Protein AF-A0A969TXS7-F1 (afdb_monomer)

Structure (mmCIF, N/CA/C/O backbone):
data_AF-A0A969TXS7-F1
#
_entry.id   AF-A0A969TXS7-F1
#
loop_
_atom_site.group_PDB
_atom_site.id
_atom_site.type_symbol
_atom_site.label_atom_id
_atom_site.label_alt_id
_atom_site.label_comp_id
_atom_site.label_asym_id
_atom_site.label_entity_id
_atom_site.label_seq_id
_atom_site.pdbx_PDB_ins_code
_atom_site.Cartn_x
_atom_site.Cartn_y
_atom_site.Cartn_z
_atom_site.occupancy
_atom_site.B_iso_or_equiv
_atom_site.auth_seq_id
_atom_site.auth_comp_id
_atom_site.auth_asym_id
_atom_site.auth_atom_id
_atom_site.pdbx_PDB_model_num
ATOM 1 N N . MET A 1 1 ? 11.356 -17.784 -11.856 1.00 39.16 1 MET A N 1
ATOM 2 C CA . MET A 1 1 ? 10.760 -17.247 -10.612 1.00 39.16 1 MET A CA 1
ATOM 3 C C . MET A 1 1 ? 10.021 -15.968 -10.990 1.00 39.16 1 MET A C 1
ATOM 5 O O . MET A 1 1 ? 10.687 -15.017 -11.365 1.00 39.16 1 MET A O 1
ATOM 9 N N . GLY A 1 2 ? 8.686 -16.020 -11.072 1.00 45.75 2 GLY A N 1
ATOM 10 C CA . GLY A 1 2 ? 7.865 -15.091 -11.872 1.00 45.75 2 GLY A CA 1
ATOM 11 C C . GLY A 1 2 ? 7.547 -13.714 -11.252 1.00 45.75 2 GLY A C 1
ATOM 12 O O . GLY A 1 2 ? 7.809 -13.525 -10.060 1.00 45.75 2 GLY A O 1
ATOM 13 N N . PRO A 1 3 ? 6.992 -12.781 -12.059 1.00 45.31 3 PRO A N 1
ATOM 14 C CA . PRO A 1 3 ? 7.066 -11.321 -11.891 1.00 45.31 3 PRO A CA 1
ATOM 15 C C . PRO A 1 3 ? 5.910 -10.651 -11.108 1.00 45.31 3 PRO A C 1
ATOM 17 O O . PRO A 1 3 ? 5.874 -9.430 -11.024 1.00 45.31 3 PRO A O 1
ATOM 20 N N . ASP A 1 4 ? 5.026 -11.412 -10.463 1.00 58.12 4 ASP A N 1
ATOM 21 C CA . ASP A 1 4 ? 3.708 -10.945 -9.988 1.00 58.12 4 ASP A CA 1
ATOM 22 C C . ASP A 1 4 ? 3.524 -11.171 -8.468 1.00 58.12 4 ASP A C 1
ATOM 24 O O . ASP A 1 4 ? 3.137 -12.266 -8.058 1.00 58.12 4 ASP A O 1
ATOM 28 N N . LYS A 1 5 ? 3.895 -10.222 -7.578 1.00 73.06 5 LYS A N 1
ATOM 29 C CA . LYS A 1 5 ? 3.972 -10.526 -6.115 1.00 73.06 5 LYS A CA 1
ATOM 30 C C . LYS A 1 5 ? 3.305 -9.579 -5.110 1.00 73.06 5 LYS A C 1
ATOM 32 O O . LYS A 1 5 ? 3.125 -9.986 -3.967 1.00 73.06 5 LYS A O 1
ATOM 37 N N . GLY A 1 6 ? 2.938 -8.350 -5.469 1.00 85.69 6 GLY A N 1
ATOM 38 C CA . GLY A 1 6 ? 2.330 -7.399 -4.518 1.00 85.69 6 GLY A CA 1
ATOM 39 C C . GLY A 1 6 ? 0.868 -7.097 -4.824 1.00 85.69 6 GLY A C 1
ATOM 40 O O . GLY A 1 6 ? -0.011 -7.292 -3.985 1.00 85.69 6 GLY A O 1
ATOM 41 N N . LEU A 1 7 ? 0.615 -6.642 -6.050 1.00 89.06 7 LEU A N 1
ATOM 42 C CA . LEU A 1 7 ? -0.717 -6.240 -6.498 1.00 89.06 7 LEU A CA 1
ATOM 43 C C . LEU A 1 7 ? -1.672 -7.425 -6.618 1.00 89.06 7 LEU A C 1
ATOM 45 O O . LEU A 1 7 ? -2.817 -7.309 -6.196 1.00 89.06 7 LEU A O 1
ATOM 49 N N . ASP A 1 8 ? -1.208 -8.585 -7.081 1.00 90.31 8 ASP A N 1
ATOM 50 C CA . ASP A 1 8 ? -2.059 -9.778 -7.171 1.00 90.31 8 ASP A CA 1
ATOM 51 C C . ASP A 1 8 ? -2.503 -10.281 -5.802 1.00 90.31 8 ASP A C 1
ATOM 53 O O . ASP A 1 8 ? -3.636 -10.731 -5.647 1.00 90.31 8 ASP A O 1
ATOM 57 N N . PHE A 1 9 ? -1.651 -10.140 -4.783 1.00 90.62 9 PHE A N 1
ATOM 58 C CA . PHE A 1 9 ? -2.028 -10.444 -3.406 1.00 90.62 9 PHE A CA 1
ATOM 59 C C . PHE A 1 9 ? -3.136 -9.507 -2.918 1.00 90.62 9 PHE A C 1
ATOM 61 O O . PHE A 1 9 ? -4.132 -9.971 -2.364 1.00 90.62 9 PHE A O 1
ATOM 68 N N . ILE A 1 10 ? -2.992 -8.200 -3.159 1.00 91.75 10 ILE A N 1
ATOM 69 C CA . ILE A 1 10 ? -4.010 -7.205 -2.798 1.00 91.75 10 ILE A CA 1
ATOM 70 C C . ILE A 1 10 ? -5.312 -7.506 -3.544 1.00 91.75 10 ILE A C 1
ATOM 72 O O . ILE A 1 10 ? -6.370 -7.602 -2.925 1.00 91.75 10 ILE A O 1
ATOM 76 N N . ARG A 1 11 ? -5.233 -7.752 -4.854 1.00 91.75 11 ARG A N 1
ATOM 77 C CA . ARG A 1 11 ? -6.374 -8.099 -5.704 1.00 91.75 11 ARG A CA 1
ATOM 78 C C . ARG A 1 11 ? -7.090 -9.354 -5.204 1.00 91.75 11 ARG A C 1
ATOM 80 O O . ARG A 1 11 ? -8.309 -9.336 -5.065 1.00 91.75 11 ARG A O 1
ATOM 87 N N . ALA A 1 12 ? -6.351 -10.414 -4.879 1.00 92.44 12 ALA A N 1
ATOM 88 C CA . ALA A 1 12 ? -6.914 -11.649 -4.340 1.00 92.44 12 ALA A CA 1
ATOM 89 C C . ALA A 1 12 ? -7.538 -11.442 -2.950 1.00 92.44 12 ALA A C 1
ATOM 91 O O . ALA A 1 12 ? -8.615 -11.965 -2.672 1.00 92.44 12 ALA A O 1
ATOM 92 N N . ALA A 1 13 ? -6.902 -10.661 -2.074 1.00 92.44 13 ALA A N 1
ATOM 93 C CA . ALA A 1 13 ? -7.448 -10.352 -0.757 1.00 92.44 13 ALA A CA 1
ATOM 94 C C . ALA A 1 13 ? -8.765 -9.564 -0.862 1.00 92.44 13 ALA A C 1
ATOM 96 O O . ALA A 1 13 ? -9.736 -9.906 -0.186 1.00 92.44 13 ALA A O 1
ATOM 97 N N . LEU A 1 14 ? -8.819 -8.555 -1.736 1.00 91.75 14 LEU A N 1
ATOM 98 C CA . LEU A 1 14 ? -10.028 -7.771 -1.997 1.00 91.75 14 LEU A CA 1
ATOM 99 C C . LEU A 1 14 ? -11.137 -8.628 -2.620 1.00 91.75 14 LEU A C 1
ATOM 101 O O . LEU A 1 14 ? -12.281 -8.555 -2.175 1.00 91.75 14 LEU A O 1
ATOM 105 N N . ALA A 1 15 ? -10.803 -9.489 -3.586 1.00 92.44 15 ALA A N 1
ATOM 106 C CA . ALA A 1 15 ? -11.756 -10.422 -4.192 1.00 92.44 15 ALA A CA 1
ATOM 107 C C . ALA A 1 15 ? -12.363 -11.398 -3.166 1.00 92.44 15 ALA A C 1
ATOM 109 O O . ALA A 1 15 ? -13.527 -11.770 -3.284 1.00 92.44 15 ALA A O 1
ATOM 110 N N . ASN A 1 16 ? -11.609 -11.752 -2.120 1.00 94.56 16 ASN A N 1
ATOM 111 C CA . ASN A 1 16 ? -12.080 -12.560 -0.991 1.00 94.56 16 ASN A CA 1
ATOM 112 C C . ASN A 1 16 ? -12.831 -11.747 0.087 1.00 94.56 16 ASN A C 1
ATOM 114 O O . ASN A 1 16 ? -13.108 -12.261 1.170 1.00 94.56 16 ASN A O 1
ATOM 118 N N . GLY A 1 17 ? -13.157 -10.478 -0.177 1.00 93.81 17 GLY A N 1
ATOM 119 C CA . GLY A 1 17 ? -13.925 -9.629 0.734 1.00 93.81 17 GLY A CA 1
ATOM 120 C C . GLY A 1 17 ? -13.117 -9.043 1.894 1.00 93.81 17 GLY A C 1
ATOM 121 O O . GLY A 1 17 ? -13.708 -8.567 2.867 1.00 93.81 17 GLY A O 1
ATOM 122 N N . SER A 1 18 ? -11.781 -9.062 1.818 1.00 92.81 18 SER A N 1
ATOM 123 C CA . SER A 1 18 ? -10.938 -8.421 2.827 1.00 92.81 18 SER A CA 1
ATOM 124 C C . SER A 1 18 ? -11.241 -6.928 2.924 1.00 92.81 18 SER A C 1
ATOM 126 O O . SER A 1 18 ? -11.326 -6.224 1.920 1.00 92.81 18 SER A O 1
ATOM 128 N N . ARG A 1 19 ? -11.351 -6.43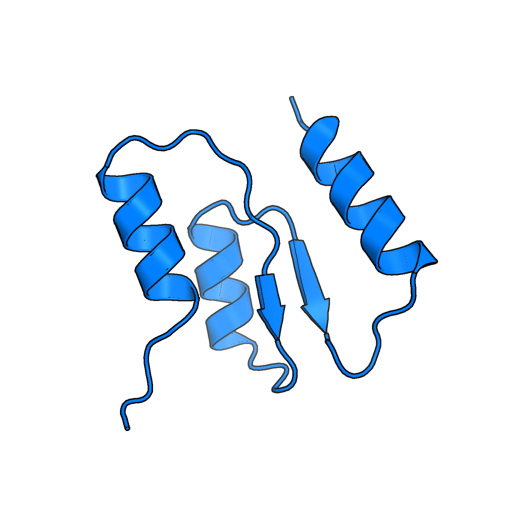7 4.160 1.00 90.06 19 ARG A N 1
ATOM 129 C CA . ARG A 1 19 ? -11.451 -5.004 4.485 1.00 90.06 19 ARG A CA 1
ATOM 130 C C . ARG A 1 19 ? -10.147 -4.446 5.054 1.00 90.06 19 ARG A C 1
ATOM 132 O O . ARG A 1 19 ? -10.119 -3.331 5.572 1.00 90.06 19 ARG A O 1
ATOM 139 N N . THR A 1 20 ? -9.081 -5.243 5.019 1.00 90.38 20 THR A N 1
ATOM 140 C CA . THR A 1 20 ? -7.761 -4.828 5.484 1.00 90.38 20 THR A CA 1
ATOM 141 C C . THR A 1 20 ? -7.262 -3.670 4.631 1.00 90.38 20 THR A C 1
ATOM 143 O O . THR A 1 20 ? -7.411 -3.666 3.412 1.00 90.38 20 THR A O 1
ATOM 146 N N . ARG A 1 21 ? -6.648 -2.684 5.281 1.00 91.69 21 ARG A N 1
ATOM 147 C CA . ARG A 1 21 ? -6.005 -1.562 4.600 1.00 91.69 21 ARG A CA 1
ATOM 148 C C . ARG A 1 21 ? -4.589 -1.955 4.203 1.00 91.69 21 ARG A C 1
ATOM 150 O O . ARG A 1 21 ? -3.857 -2.528 5.007 1.00 91.69 21 ARG A O 1
ATOM 157 N N . PHE A 1 22 ? -4.205 -1.626 2.977 1.00 93.75 22 PHE A N 1
ATOM 158 C CA . PHE A 1 22 ? -2.899 -1.973 2.427 1.00 93.75 22 PHE A CA 1
ATOM 159 C C . PHE A 1 22 ? -2.020 -0.731 2.286 1.00 93.75 22 PHE A C 1
ATOM 161 O O . PHE A 1 22 ? -2.499 0.340 1.916 1.00 93.75 22 PHE A O 1
ATOM 168 N N . ILE A 1 23 ? -0.727 -0.906 2.544 1.00 93.44 23 ILE A N 1
ATOM 169 C CA . ILE A 1 23 ? 0.343 0.032 2.199 1.00 93.44 23 ILE A CA 1
ATOM 170 C C . ILE A 1 23 ? 1.293 -0.743 1.288 1.00 93.44 23 ILE A C 1
ATOM 172 O O . ILE A 1 23 ? 1.750 -1.827 1.658 1.00 93.44 23 ILE A O 1
ATOM 176 N N . LEU A 1 24 ? 1.568 -0.219 0.097 1.00 92.06 24 LEU A N 1
ATOM 177 C CA . LEU A 1 24 ? 2.497 -0.839 -0.841 1.00 92.06 24 LEU A CA 1
ATOM 178 C C . LEU A 1 24 ? 3.890 -0.249 -0.639 1.00 92.06 24 LEU A C 1
ATOM 180 O O . LEU A 1 24 ? 4.067 0.961 -0.666 1.00 92.06 24 LEU A O 1
ATOM 184 N N . MET A 1 25 ? 4.899 -1.102 -0.489 1.00 90.81 25 MET A N 1
ATOM 185 C CA . MET A 1 25 ? 6.298 -0.676 -0.492 1.00 90.81 25 MET A CA 1
ATOM 186 C C . MET A 1 25 ? 6.987 -1.228 -1.739 1.00 90.81 25 MET A C 1
ATOM 188 O O . MET A 1 25 ? 7.010 -2.448 -1.934 1.00 90.81 25 MET A O 1
ATOM 192 N N . SER A 1 26 ? 7.596 -0.369 -2.555 1.00 87.38 26 SER A N 1
ATOM 193 C CA . SER A 1 26 ? 8.311 -0.762 -3.780 1.00 87.38 26 SER A CA 1
ATOM 194 C C . SER A 1 26 ? 9.656 -0.051 -3.884 1.00 87.38 26 SER A C 1
ATOM 196 O O . SER A 1 26 ? 9.771 1.090 -3.474 1.00 87.38 26 SER A O 1
ATOM 198 N N . GLY A 1 27 ? 10.686 -0.722 -4.406 1.00 84.81 27 GLY A N 1
ATOM 199 C CA . GLY A 1 27 ? 12.002 -0.110 -4.650 1.00 84.81 27 GLY A CA 1
ATOM 200 C C . GLY A 1 27 ? 12.229 0.310 -6.105 1.00 84.81 27 GLY A C 1
ATOM 201 O O . GLY A 1 27 ? 13.317 0.760 -6.440 1.00 84.81 27 GLY A O 1
ATOM 202 N N . GLN A 1 28 ? 11.247 0.103 -6.989 1.00 79.06 28 GLN A N 1
ATOM 203 C CA . GLN A 1 28 ? 11.400 0.324 -8.434 1.00 79.06 28 GLN A CA 1
ATOM 204 C C . GLN A 1 28 ? 10.705 1.595 -8.942 1.00 79.06 28 GLN A C 1
ATOM 206 O O . GLN A 1 28 ? 10.888 1.931 -10.106 1.00 79.06 28 GLN A O 1
ATOM 211 N N . LYS A 1 29 ? 9.946 2.306 -8.088 1.00 76.31 29 LYS A N 1
ATOM 212 C CA . LYS A 1 29 ? 9.221 3.552 -8.426 1.00 76.31 29 LYS A CA 1
ATOM 213 C C . LYS A 1 29 ? 8.518 3.504 -9.796 1.00 76.31 29 LYS A C 1
ATOM 215 O O . LYS A 1 29 ? 8.550 4.474 -10.542 1.00 76.31 29 LYS A O 1
ATOM 220 N N . ASP A 1 30 ? 7.893 2.376 -10.136 1.00 86.12 30 ASP A N 1
ATOM 221 C CA . ASP A 1 30 ? 7.114 2.266 -11.371 1.00 86.12 30 ASP A CA 1
ATOM 222 C C . ASP A 1 30 ? 5.774 3.011 -11.197 1.00 86.12 30 ASP A C 1
ATOM 224 O O . ASP A 1 30 ? 4.937 2.565 -10.401 1.00 86.12 30 ASP A O 1
ATOM 228 N N . PRO A 1 31 ? 5.535 4.118 -11.930 1.00 86.19 31 PRO A N 1
ATOM 229 C CA . PRO A 1 31 ? 4.307 4.902 -11.798 1.00 86.19 31 PRO A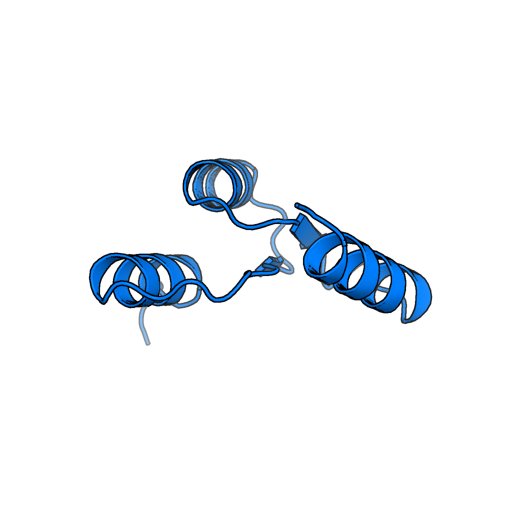 CA 1
ATOM 230 C C . PRO A 1 31 ? 3.047 4.120 -12.188 1.00 86.19 31 PRO A C 1
ATOM 232 O O . PRO A 1 31 ? 1.949 4.437 -11.730 1.00 86.19 31 PRO A O 1
ATOM 235 N N . THR A 1 32 ? 3.187 3.098 -13.034 1.00 88.25 32 THR A N 1
ATOM 236 C CA . THR A 1 32 ? 2.078 2.236 -13.461 1.00 88.25 32 THR A CA 1
ATOM 237 C C . THR A 1 32 ? 1.599 1.382 -12.295 1.00 88.25 32 THR A C 1
ATOM 239 O O . THR A 1 32 ? 0.403 1.333 -12.015 1.00 88.25 32 THR A O 1
ATOM 242 N N . VAL A 1 33 ? 2.544 0.780 -11.568 1.00 87.00 33 VAL A N 1
ATOM 243 C CA . VAL A 1 33 ? 2.279 -0.054 -10.387 1.00 87.00 33 VAL A CA 1
ATOM 244 C C . VAL A 1 33 ? 1.677 0.783 -9.262 1.00 87.00 33 VAL A C 1
ATOM 246 O O . VAL A 1 33 ? 0.719 0.359 -8.621 1.00 87.00 33 VAL A O 1
ATOM 249 N N . GLU A 1 34 ? 2.210 1.984 -9.029 1.00 89.06 34 GLU A N 1
ATOM 250 C CA . GLU A 1 34 ? 1.672 2.909 -8.028 1.00 89.06 34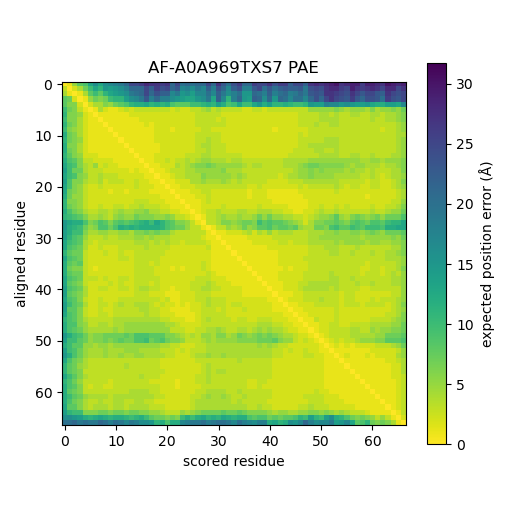 GLU A CA 1
ATOM 251 C C . GLU A 1 34 ? 0.239 3.332 -8.366 1.00 89.06 34 GLU A C 1
ATOM 253 O O . GLU A 1 34 ? -0.652 3.259 -7.518 1.00 89.06 34 GLU A O 1
ATOM 258 N N . ARG A 1 35 ? -0.014 3.708 -9.624 1.00 90.75 35 ARG A N 1
ATOM 259 C CA . ARG A 1 35 ? -1.359 4.064 -10.080 1.00 90.75 35 ARG A CA 1
ATOM 260 C C . ARG A 1 35 ? -2.331 2.902 -9.900 1.00 90.75 35 ARG A C 1
ATOM 262 O O . ARG A 1 35 ? -3.433 3.112 -9.399 1.00 90.75 35 ARG A O 1
ATOM 269 N N . GLU A 1 36 ? -1.931 1.694 -10.283 1.00 91.44 36 GLU A N 1
ATOM 270 C CA . GLU A 1 36 ? -2.761 0.504 -10.121 1.00 91.44 36 GLU A CA 1
ATOM 271 C C . GLU A 1 36 ? -3.064 0.223 -8.638 1.00 91.44 36 GLU A C 1
ATOM 273 O O . GLU A 1 36 ? -4.227 0.038 -8.271 1.00 91.44 36 GLU A O 1
ATOM 278 N N . ALA A 1 37 ? -2.058 0.299 -7.763 1.00 90.75 37 ALA A N 1
ATOM 279 C CA . ALA A 1 37 ? -2.226 0.147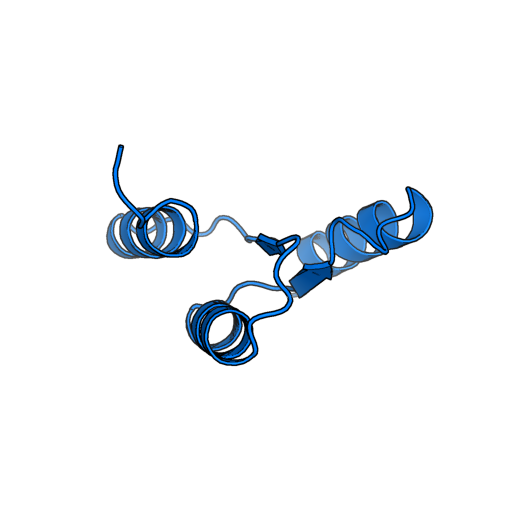 -6.318 1.00 90.75 37 ALA A CA 1
ATOM 280 C C . ALA A 1 37 ? -3.271 1.123 -5.754 1.00 90.75 37 ALA A C 1
ATOM 282 O O . ALA A 1 37 ? -4.198 0.717 -5.048 1.00 90.75 37 ALA A O 1
ATOM 283 N N . LEU A 1 38 ? -3.157 2.408 -6.103 1.00 90.62 38 LEU A N 1
ATOM 284 C CA . LEU A 1 38 ? -4.083 3.443 -5.646 1.00 90.62 38 LEU A CA 1
ATOM 285 C C . LEU A 1 38 ? -5.509 3.189 -6.156 1.00 90.62 38 LEU A C 1
ATOM 287 O O . LEU A 1 38 ? -6.461 3.340 -5.392 1.00 90.62 38 LEU A O 1
ATOM 291 N N . THR A 1 39 ? -5.677 2.724 -7.402 1.00 92.25 39 THR A N 1
ATOM 292 C CA . THR A 1 39 ? -7.010 2.369 -7.931 1.00 92.25 39 THR A CA 1
ATOM 293 C C . THR A 1 39 ? -7.655 1.184 -7.210 1.00 92.25 39 THR A C 1
ATOM 295 O O . THR A 1 39 ? -8.879 1.101 -7.156 1.00 92.25 39 THR A O 1
ATOM 298 N N . MET A 1 40 ? -6.856 0.297 -6.609 1.00 91.06 40 MET A N 1
ATOM 299 C CA . MET A 1 40 ? -7.341 -0.815 -5.783 1.00 91.06 40 MET A CA 1
ATOM 300 C C . MET A 1 40 ? -7.663 -0.405 -4.336 1.00 91.06 40 MET A C 1
ATOM 302 O O . MET A 1 40 ? -8.114 -1.240 -3.555 1.00 91.06 40 MET A O 1
ATOM 306 N N . GLY A 1 41 ? -7.434 0.855 -3.952 1.00 90.00 41 GLY A N 1
ATOM 307 C CA . GLY A 1 41 ? -7.672 1.338 -2.587 1.00 90.00 41 GLY A CA 1
ATOM 308 C C . GLY A 1 41 ? -6.506 1.107 -1.620 1.00 90.00 41 GLY A C 1
ATOM 309 O O . GLY A 1 41 ? -6.693 1.159 -0.399 1.00 90.00 41 GLY A O 1
ATOM 310 N N . VAL A 1 42 ? -5.296 0.862 -2.139 1.00 92.50 42 VAL A N 1
ATOM 311 C CA . VAL A 1 42 ? -4.072 0.955 -1.332 1.00 92.50 42 VAL A CA 1
ATOM 312 C C . VAL A 1 42 ? -3.955 2.382 -0.804 1.00 92.50 42 VAL A C 1
ATOM 314 O O . VAL A 1 42 ? -4.082 3.343 -1.555 1.00 92.50 42 VAL A O 1
ATOM 317 N N . GLN A 1 43 ? -3.720 2.517 0.499 1.00 92.44 43 GLN A N 1
ATOM 318 C CA . GLN A 1 43 ? -3.745 3.812 1.180 1.00 92.44 43 GLN A CA 1
ATOM 319 C C . GLN A 1 43 ? -2.522 4.659 0.838 1.00 92.44 43 GLN A C 1
ATOM 321 O O . GLN A 1 43 ? -2.606 5.881 0.766 1.00 92.44 43 GLN A O 1
ATOM 326 N N . GLN A 1 44 ? -1.376 4.004 0.646 1.00 91.38 44 GLN A N 1
ATOM 327 C CA . GLN A 1 44 ? -0.127 4.684 0.349 1.00 91.38 44 GLN A CA 1
ATOM 328 C C . GLN A 1 44 ? 0.855 3.765 -0.370 1.00 91.38 44 GLN A C 1
ATOM 330 O O . GLN A 1 44 ? 0.933 2.571 -0.068 1.00 91.38 44 GLN A O 1
ATOM 335 N N . CYS A 1 45 ? 1.632 4.350 -1.279 1.00 91.38 45 CYS A N 1
ATOM 336 C CA . CYS A 1 45 ? 2.806 3.729 -1.873 1.00 91.38 45 CYS A CA 1
ATOM 337 C C . CYS A 1 45 ? 4.064 4.390 -1.298 1.00 91.38 45 CYS A C 1
ATOM 339 O O . CYS A 1 45 ? 4.172 5.613 -1.276 1.00 91.38 45 CYS A O 1
ATOM 341 N N . ILE A 1 46 ? 4.996 3.588 -0.789 1.00 91.62 46 ILE A N 1
ATOM 342 C CA . ILE A 1 46 ? 6.244 4.051 -0.180 1.00 91.62 46 ILE A CA 1
ATOM 343 C C . ILE A 1 46 ? 7.416 3.509 -0.997 1.00 91.62 46 ILE A C 1
ATOM 345 O O . ILE A 1 46 ? 7.485 2.311 -1.293 1.00 91.62 46 ILE A O 1
ATOM 349 N N . ASP A 1 47 ? 8.363 4.385 -1.327 1.00 90.00 47 ASP A N 1
ATOM 350 C CA . ASP A 1 47 ? 9.627 3.969 -1.924 1.00 90.00 47 ASP A CA 1
ATOM 351 C C . ASP A 1 47 ? 10.553 3.367 -0.863 1.00 90.00 47 ASP A C 1
ATOM 353 O O . ASP A 1 47 ? 10.968 4.049 0.074 1.00 90.00 47 ASP A O 1
ATOM 357 N N . LYS A 1 48 ? 10.921 2.093 -1.026 1.00 87.62 48 LYS A N 1
ATOM 358 C CA . LYS A 1 48 ? 11.844 1.387 -0.121 1.00 87.62 48 LYS A CA 1
ATOM 359 C C . LYS A 1 48 ? 13.212 2.054 -0.037 1.00 87.62 48 LYS A C 1
ATOM 361 O O . LYS A 1 48 ? 13.843 1.984 1.013 1.00 87.62 48 LYS A O 1
ATOM 366 N N . ASN A 1 49 ? 13.663 2.67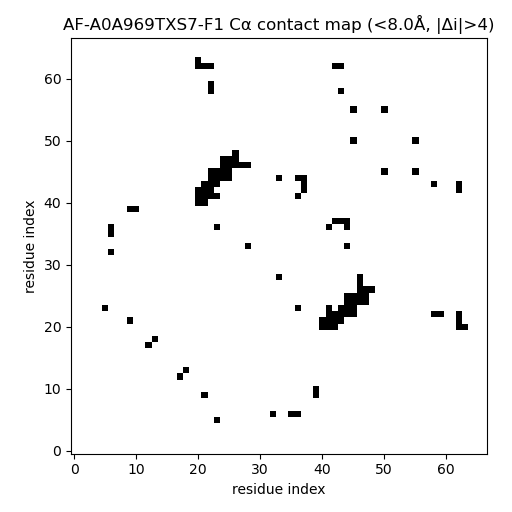5 -1.123 1.00 88.38 49 ASN A N 1
ATOM 367 C CA . ASN A 1 49 ? 14.975 3.318 -1.172 1.00 88.38 49 ASN A CA 1
ATOM 368 C C . ASN A 1 49 ? 14.985 4.672 -0.450 1.00 88.38 49 ASN A C 1
ATOM 370 O O . ASN A 1 49 ? 16.054 5.193 -0.156 1.00 88.38 49 ASN A O 1
ATOM 374 N N . ASP A 1 50 ? 13.803 5.217 -0.155 1.00 86.56 50 ASP A N 1
ATOM 375 C CA . ASP A 1 50 ? 13.594 6.514 0.493 1.00 86.56 50 ASP A CA 1
ATOM 376 C C . ASP A 1 50 ? 12.653 6.373 1.709 1.00 86.56 50 ASP A C 1
ATOM 378 O O . ASP A 1 50 ? 11.859 7.251 2.044 1.00 86.56 50 ASP A O 1
ATOM 382 N N . THR A 1 51 ? 12.682 5.205 2.364 1.00 89.44 51 THR A N 1
ATOM 383 C CA . THR A 1 51 ? 11.886 4.948 3.569 1.00 89.44 51 THR A CA 1
ATOM 384 C C . THR A 1 51 ? 12.703 5.262 4.814 1.00 89.44 51 THR A C 1
ATOM 386 O O . THR A 1 51 ? 13.769 4.694 5.040 1.00 89.44 51 THR A O 1
ATOM 389 N N . THR A 1 52 ? 12.140 6.084 5.696 1.00 93.62 52 THR A N 1
ATOM 390 C CA . THR A 1 52 ? 12.591 6.218 7.087 1.00 93.62 52 THR A CA 1
ATOM 391 C C . THR A 1 52 ? 11.545 5.641 8.038 1.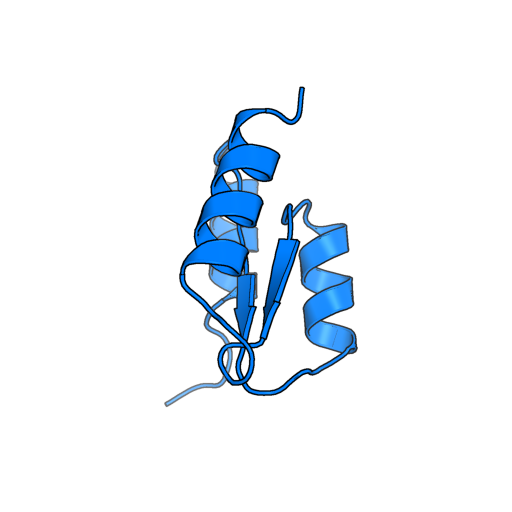00 93.62 52 THR A C 1
ATOM 393 O O . THR A 1 52 ? 10.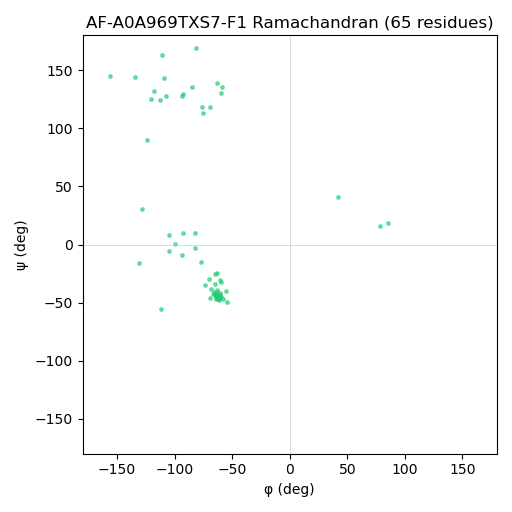373 5.494 7.679 1.00 93.62 52 THR A O 1
ATOM 396 N N . THR A 1 53 ? 11.931 5.368 9.287 1.00 93.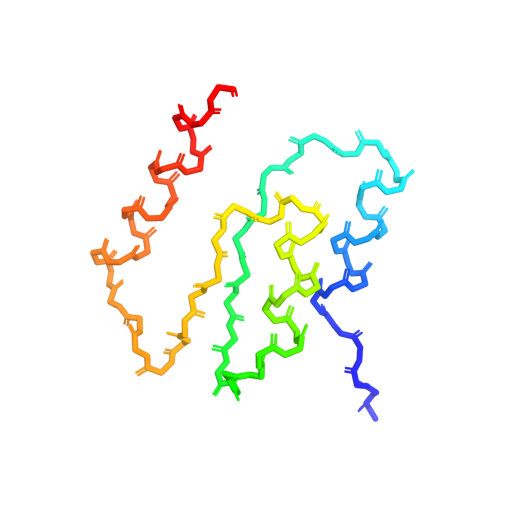75 53 THR A N 1
ATOM 397 C CA . THR A 1 53 ? 10.978 4.957 10.332 1.00 93.75 53 THR A CA 1
ATOM 398 C C . THR A 1 53 ? 9.843 5.970 10.489 1.00 93.75 53 THR A C 1
ATOM 400 O O . THR A 1 53 ? 8.690 5.575 10.626 1.00 93.75 53 THR A O 1
ATOM 403 N N . GLY A 1 54 ? 10.146 7.272 10.413 1.00 95.12 54 GLY A N 1
ATOM 404 C CA . GLY A 1 54 ? 9.139 8.331 10.514 1.00 95.12 54 GLY A CA 1
ATOM 405 C C . GLY A 1 54 ? 8.109 8.278 9.384 1.00 95.12 54 GLY A C 1
ATOM 406 O O . GLY A 1 54 ? 6.912 8.359 9.649 1.00 95.12 54 GLY A O 1
ATOM 407 N N . ILE A 1 55 ? 8.565 8.062 8.145 1.00 93.06 55 ILE A N 1
ATOM 408 C CA . ILE A 1 55 ? 7.688 7.918 6.971 1.00 93.06 55 ILE A CA 1
ATOM 409 C C . ILE A 1 55 ? 6.760 6.710 7.137 1.00 93.06 55 ILE A C 1
ATOM 411 O O . ILE A 1 55 ? 5.553 6.827 6.930 1.00 93.06 55 ILE A O 1
ATOM 415 N N . LEU A 1 56 ? 7.299 5.562 7.559 1.00 92.94 56 LEU A N 1
ATOM 416 C CA . LEU A 1 56 ? 6.499 4.350 7.739 1.00 92.94 56 LEU A CA 1
ATOM 417 C C . LEU A 1 56 ? 5.476 4.488 8.878 1.00 92.94 56 LEU A C 1
ATOM 419 O O . LEU A 1 56 ? 4.324 4.088 8.720 1.00 92.94 56 LEU A O 1
ATOM 423 N N . VAL A 1 57 ? 5.869 5.077 10.013 1.00 95.19 57 VAL A N 1
ATOM 424 C CA . VAL A 1 57 ? 4.956 5.324 11.142 1.00 95.19 57 VAL A CA 1
ATOM 425 C C . VAL A 1 57 ? 3.825 6.262 10.728 1.00 95.19 57 VAL A C 1
ATOM 427 O O . VAL A 1 57 ? 2.663 5.957 10.998 1.00 95.19 57 VAL A O 1
ATOM 430 N N . ALA A 1 58 ? 4.143 7.357 10.034 1.00 92.25 58 ALA A N 1
ATOM 431 C CA . ALA A 1 58 ? 3.139 8.293 9.537 1.00 92.25 58 ALA A CA 1
ATOM 432 C C . ALA A 1 58 ? 2.158 7.611 8.569 1.00 92.25 58 ALA A C 1
ATOM 434 O O . ALA A 1 58 ? 0.949 7.808 8.682 1.00 92.25 58 ALA A O 1
ATOM 435 N N . ALA A 1 59 ? 2.659 6.752 7.676 1.00 92.06 59 ALA A N 1
ATOM 436 C CA . ALA A 1 59 ? 1.831 5.993 6.743 1.00 92.06 59 ALA A CA 1
ATOM 437 C C . ALA A 1 59 ? 0.870 5.026 7.450 1.00 92.06 59 ALA A C 1
ATOM 439 O O . ALA A 1 59 ? -0.318 4.966 7.128 1.00 92.06 59 ALA A O 1
ATOM 440 N N . ILE A 1 60 ? 1.361 4.296 8.456 1.00 93.06 60 ILE A N 1
ATOM 441 C CA . ILE A 1 60 ? 0.534 3.386 9.258 1.00 93.06 60 ILE A CA 1
ATOM 442 C C . ILE A 1 60 ? -0.535 4.171 10.024 1.00 93.06 60 ILE A C 1
ATOM 444 O O . ILE A 1 60 ? -1.703 3.787 10.013 1.00 93.06 60 ILE A O 1
ATOM 448 N N . GLN A 1 61 ? -0.166 5.287 10.657 1.00 94.31 61 GLN A N 1
ATOM 449 C CA . GLN A 1 61 ? -1.118 6.144 11.367 1.00 94.31 61 GLN A CA 1
ATOM 450 C C . GLN A 1 61 ? -2.193 6.701 10.427 1.00 94.31 61 GLN A C 1
ATOM 452 O O . GLN A 1 61 ? -3.374 6.671 10.770 1.00 94.31 61 GLN A O 1
ATOM 457 N N . ALA A 1 62 ? -1.810 7.165 9.235 1.00 90.38 62 ALA A N 1
ATOM 458 C CA . ALA A 1 62 ? -2.751 7.646 8.228 1.00 90.38 62 ALA A CA 1
ATOM 459 C C . ALA A 1 62 ? -3.725 6.541 7.790 1.00 90.38 62 ALA A C 1
ATOM 461 O O . ALA A 1 62 ? -4.933 6.772 7.758 1.00 90.38 62 ALA A O 1
ATOM 462 N N . ALA A 1 63 ? -3.222 5.327 7.541 1.00 90.62 63 ALA A N 1
ATOM 463 C CA . ALA A 1 63 ? -4.060 4.185 7.193 1.00 90.62 63 ALA A CA 1
ATOM 464 C C . ALA A 1 63 ? -5.024 3.807 8.331 1.00 90.62 63 ALA A C 1
ATOM 466 O O . ALA A 1 63 ? -6.181 3.507 8.076 1.00 90.62 63 ALA A O 1
ATOM 467 N N . LEU A 1 64 ? -4.599 3.831 9.594 1.00 90.81 64 LEU A N 1
ATOM 468 C CA . LEU A 1 64 ? -5.486 3.494 10.716 1.00 90.81 64 LEU A CA 1
ATOM 469 C C . LEU A 1 64 ? -6.572 4.551 10.965 1.00 90.81 64 LEU A C 1
ATOM 471 O O . LEU A 1 64 ? -7.661 4.206 11.424 1.00 90.81 64 LEU A O 1
ATOM 475 N N . ASN A 1 65 ? -6.286 5.816 10.651 1.00 90.12 65 ASN A N 1
ATOM 476 C CA . ASN A 1 65 ? -7.182 6.944 10.903 1.00 90.12 65 ASN A CA 1
ATOM 477 C C . ASN A 1 65 ? -8.098 7.297 9.717 1.00 90.12 65 ASN A C 1
ATOM 479 O O . ASN A 1 65 ? -9.002 8.120 9.888 1.00 90.12 65 ASN A O 1
ATOM 483 N N . SER A 1 66 ? -7.895 6.714 8.529 1.00 77.12 66 SER A N 1
ATOM 484 C CA . SER A 1 66 ? -8.772 6.948 7.378 1.00 77.12 66 SER A CA 1
ATOM 485 C C . SER A 1 66 ? -10.148 6.305 7.614 1.00 77.12 66 SER A C 1
ATOM 487 O O . SER A 1 66 ? -10.255 5.096 7.840 1.00 77.12 66 SER A O 1
ATOM 489 N N . ARG A 1 67 ? -11.195 7.144 7.646 1.00 60.38 67 ARG A N 1
ATOM 490 C CA . ARG A 1 67 ? -12.590 6.751 7.912 1.00 60.38 67 ARG A CA 1
ATOM 491 C C . ARG A 1 67 ? -13.230 6.061 6.718 1.00 60.38 67 ARG A C 1
ATOM 493 O O . ARG A 1 67 ? -13.088 6.600 5.601 1.00 60.38 67 ARG A O 1
#

Nearest PDB structures (foldseek):
  3f7a-assembly1_A  TM=8.801E-01  e=3.553E-02  Pseudomonas aeruginosa
  7lcm-assembly1_A  TM=8.350E-01  e=4.066E-02  Escherichia coli
  1dbw-assembly2_B  TM=8.100E-01  e=4.655E-02  Sinorhizobium meliloti
  8tfm-assembly1_B  TM=8.674E-01  e=1.198E-01  Flavobacterium johnsoniae UW101
  8tff-assembly1_A  TM=7.617E-01  e=2.519E-01  Flavobacterium johnsoniae UW101

Sequence (67 aa):
MGPDKGLDFIRAALANGSRTRFILMSGQKDPTVEREALTMGVQQCIDKNDTTTGILVAAIQAALNSR

Solvent-accessible surface 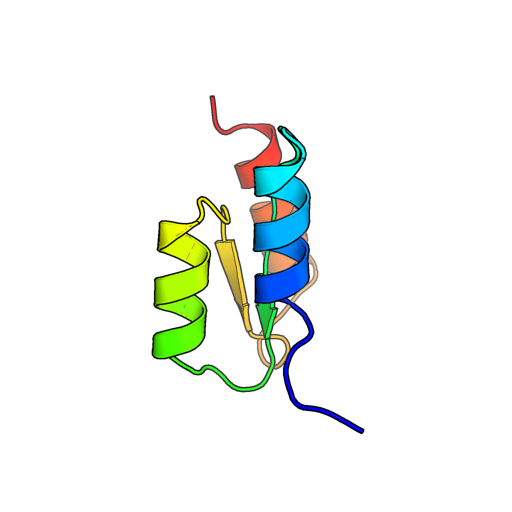area (backbone atoms only — not comparable to full-atom values): 4252 Å² total; per-residue (Å²): 136,83,96,78,78,61,65,59,53,53,52,51,41,47,74,71,67,53,82,77,84,42,70,46,74,40,79,75,79,51,66,66,61,50,50,51,41,48,75,72,60,34,71,44,77,42,49,60,86,76,63,47,73,68,57,53,52,52,50,51,53,50,57,74,67,62,129

Foldseek 3Di:
DDDDDDLVVLVVCVVVVDPDAAEAEDQPPDVVVQVSCVVSRRQYYHHPVPDDPVNVVVSVVSRVPDD

Mean predicted aligned error: 4.69 Å

pLDDT: mean 87.02, std 11.58, range [39.16, 95.19]

Secondary structure (DSSP, 8-state):
--S--SHHHHHHHHHTT-----EEEESS--HHHHHHHHHTT-SEEEEGGG--HHHHHHHHHHHHH--

Radius of gyration: 12.25 Å; Cα contacts (8 Å, |Δi|>4): 58; chains: 1; bounding box: 29×26×25 Å